Protein AF-A0A1Q3GHV9-F1 (afdb_monomer_lite)

Secondary structure (DSSP, 8-state):
-HHHHHHHHHHHGGG--TTHHHHHHHHHHH-SSS-HHHHHHHHHHHHHHHHHHHHHHHHHHTTS--

Foldseek 3Di:
DLVVLVVCLVPVLVVPDPCSLVVSLVVLVPDPVDDPVSSVVSNVSSVVSNVVVVVVVVVVVVVPPD

Radius of gyration: 14.14 Å; chains: 1; bounding box: 29×18×46 Å

Sequence (66 aa):
MFDFYLTIIKTLVKSEKSEFKNKFNSLVYADKTLSTDEKMFLMEEMQKEWIARQERKSKKNDGDKK

pLDDT: mean 80.65, std 14.34, range [43.28, 95.12]

Structure (mmCIF, N/CA/C/O backbone):
data_AF-A0A1Q3GHV9-F1
#
_entry.id   AF-A0A1Q3GHV9-F1
#
loop_
_atom_site.group_PDB
_atom_site.id
_atom_site.type_symbol
_atom_site.label_atom_id
_atom_site.label_alt_id
_atom_site.label_comp_id
_atom_site.label_asym_id
_atom_site.label_entity_id
_atom_site.label_seq_id
_atom_site.pdbx_PDB_ins_code
_atom_site.Cartn_x
_atom_site.Cartn_y
_atom_site.Cartn_z
_atom_site.occupancy
_atom_site.B_iso_or_equiv
_atom_site.auth_seq_id
_atom_site.auth_comp_id
_atom_site.auth_asym_id
_atom_site.auth_atom_id
_atom_site.pdbx_PDB_model_num
ATOM 1 N N . MET A 1 1 ? -1.953 3.332 -11.662 1.00 81.06 1 MET A N 1
ATOM 2 C CA . MET A 1 1 ? -1.797 2.200 -10.721 1.00 81.06 1 MET A CA 1
ATOM 3 C C . MET A 1 1 ? -1.830 2.654 -9.272 1.00 81.06 1 MET A C 1
ATOM 5 O O . MET A 1 1 ? -2.585 2.081 -8.505 1.00 81.06 1 MET A O 1
ATOM 9 N N . PHE A 1 2 ? -1.113 3.710 -8.895 1.00 85.25 2 PHE A N 1
ATOM 10 C CA . PHE A 1 2 ? -1.071 4.223 -7.521 1.00 85.25 2 PHE A CA 1
ATOM 11 C C . PHE A 1 2 ? -2.443 4.461 -6.841 1.00 85.25 2 PHE A C 1
ATOM 13 O O . PHE A 1 2 ? -2.696 3.911 -5.768 1.00 85.25 2 PHE A O 1
ATOM 20 N N . ASP A 1 3 ? -3.383 5.166 -7.487 1.00 88.12 3 ASP A N 1
ATOM 21 C CA . ASP A 1 3 ? -4.719 5.452 -6.914 1.00 88.12 3 ASP A CA 1
ATOM 22 C C . ASP A 1 3 ? -5.555 4.199 -6.601 1.00 88.12 3 ASP A C 1
ATOM 24 O O . ASP A 1 3 ? -6.384 4.181 -5.681 1.00 88.12 3 ASP A O 1
ATOM 28 N N . PHE A 1 4 ? -5.321 3.114 -7.342 1.00 89.75 4 PHE A N 1
ATOM 29 C CA . PHE A 1 4 ? -5.962 1.829 -7.087 1.00 89.75 4 PHE A CA 1
ATOM 30 C C . PHE A 1 4 ? -5.496 1.242 -5.747 1.00 89.75 4 PHE A C 1
ATOM 32 O O . PHE A 1 4 ? -6.326 0.808 -4.944 1.00 89.75 4 PHE A O 1
ATOM 39 N N . TYR A 1 5 ? -4.197 1.318 -5.442 1.00 91.00 5 TYR A N 1
ATOM 40 C CA . TYR A 1 5 ? -3.657 0.876 -4.154 1.00 91.00 5 TYR A CA 1
ATOM 41 C C . TYR A 1 5 ? -4.178 1.717 -2.983 1.00 91.00 5 TYR A C 1
ATOM 43 O O . TYR A 1 5 ? -4.522 1.156 -1.943 1.00 91.00 5 TYR A O 1
ATOM 51 N N . LEU A 1 6 ? -4.339 3.034 -3.153 1.00 90.75 6 LEU A N 1
ATOM 52 C CA . LEU A 1 6 ? -4.965 3.885 -2.130 1.00 90.75 6 LEU A CA 1
ATOM 53 C C . LEU A 1 6 ? -6.409 3.467 -1.841 1.00 90.75 6 LEU A C 1
ATOM 55 O O . LEU A 1 6 ? -6.843 3.439 -0.686 1.00 90.75 6 LEU A O 1
ATOM 59 N N . THR A 1 7 ? -7.151 3.103 -2.885 1.00 90.31 7 THR A N 1
ATOM 60 C CA . THR A 1 7 ? -8.516 2.589 -2.742 1.00 90.31 7 THR A CA 1
ATOM 61 C C . THR A 1 7 ? -8.527 1.261 -1.984 1.00 90.31 7 THR A C 1
ATOM 63 O O . THR A 1 7 ? -9.325 1.088 -1.058 1.00 90.31 7 THR A O 1
ATOM 66 N N . ILE A 1 8 ? -7.604 0.348 -2.305 1.00 87.69 8 ILE A N 1
ATOM 67 C CA . ILE A 1 8 ? -7.422 -0.922 -1.588 1.00 87.69 8 ILE A CA 1
ATOM 68 C C . ILE A 1 8 ? -7.168 -0.664 -0.100 1.00 87.69 8 ILE A C 1
ATOM 70 O O . ILE A 1 8 ? -7.878 -1.235 0.725 1.00 87.69 8 ILE A O 1
ATOM 74 N N . ILE A 1 9 ? -6.230 0.219 0.257 1.00 87.88 9 ILE A N 1
ATOM 75 C CA . ILE A 1 9 ? -5.919 0.552 1.657 1.00 87.88 9 ILE A CA 1
ATOM 76 C C . ILE A 1 9 ? -7.184 1.022 2.393 1.00 87.88 9 ILE A C 1
ATOM 78 O O . ILE A 1 9 ? -7.576 0.429 3.400 1.00 87.88 9 ILE A O 1
ATOM 82 N N . LYS A 1 10 ? -7.888 2.021 1.847 1.00 84.00 10 LYS A N 1
ATOM 83 C CA . LYS A 1 10 ? -9.094 2.608 2.465 1.00 84.00 10 LYS A CA 1
ATOM 84 C C . LYS A 1 10 ? -10.245 1.613 2.637 1.00 84.00 10 LYS A C 1
ATOM 86 O O . LYS A 1 10 ? -11.074 1.770 3.541 1.00 84.00 10 LYS A O 1
ATOM 91 N N . THR A 1 11 ? -10.327 0.612 1.763 1.00 82.25 11 THR A N 1
ATOM 92 C CA . THR A 1 11 ? -11.443 -0.343 1.736 1.00 82.25 11 THR A CA 1
ATOM 93 C C . THR A 1 11 ? -11.139 -1.597 2.551 1.00 82.25 11 THR A C 1
ATOM 95 O O . THR A 1 11 ? -11.987 -2.051 3.317 1.00 82.25 11 THR A O 1
ATOM 98 N N . LEU A 1 12 ? -9.926 -2.143 2.429 1.00 72.19 12 LEU A N 1
ATOM 99 C CA . LEU A 1 12 ? -9.577 -3.478 2.923 1.00 72.19 12 LEU A CA 1
ATOM 100 C C . LEU A 1 12 ? -8.873 -3.480 4.284 1.00 72.19 12 LEU A C 1
ATOM 102 O O . LEU A 1 12 ? -9.002 -4.460 5.019 1.00 72.19 12 LEU A O 1
ATOM 106 N N . VAL A 1 13 ? -8.254 -2.370 4.714 1.00 64.44 13 VAL A N 1
ATOM 107 C CA . VAL A 1 13 ? -7.826 -2.223 6.124 1.00 64.44 13 VAL A CA 1
ATOM 108 C C . VAL A 1 13 ? -9.034 -2.312 7.072 1.00 64.44 13 VAL A C 1
ATOM 110 O O . VAL A 1 13 ? -8.917 -2.732 8.225 1.00 64.44 13 VAL A O 1
ATOM 113 N N . LYS A 1 14 ? -10.245 -2.022 6.577 1.00 64.19 14 LYS A N 1
ATOM 114 C CA . LYS A 1 14 ? -11.489 -2.181 7.339 1.00 64.19 14 LYS A CA 1
ATOM 115 C C . LYS A 1 14 ? -11.910 -3.642 7.553 1.00 64.19 14 LYS A C 1
ATOM 117 O O . LYS A 1 14 ? -12.765 -3.873 8.402 1.00 64.19 14 LYS A O 1
ATOM 122 N N . SER A 1 15 ? -11.337 -4.609 6.833 1.00 62.94 15 SER A N 1
ATOM 123 C CA . SER A 1 15 ? -11.823 -6.000 6.782 1.00 62.94 15 SER A CA 1
ATOM 124 C C . SER A 1 15 ? -11.125 -6.980 7.741 1.00 62.94 15 SER A C 1
ATOM 126 O O . SER A 1 15 ? -11.406 -8.171 7.673 1.00 62.94 15 SER A O 1
ATOM 128 N N . GLU A 1 16 ? -10.219 -6.523 8.616 1.00 60.44 16 GLU A N 1
ATOM 129 C CA . GLU A 1 16 ? -9.600 -7.323 9.705 1.00 60.44 16 GLU A CA 1
ATOM 130 C C . GLU A 1 16 ? -8.846 -8.596 9.308 1.00 60.44 16 GLU A C 1
ATOM 132 O O . GLU A 1 16 ? -8.536 -9.436 10.152 1.00 60.44 16 GLU A O 1
ATOM 137 N N . LYS A 1 17 ? -8.466 -8.747 8.043 1.00 66.62 17 LYS A N 1
ATOM 138 C CA . LYS A 1 17 ? -7.639 -9.886 7.653 1.00 66.62 17 LYS A CA 1
ATOM 139 C C . LYS A 1 17 ? -6.200 -9.607 8.074 1.00 66.62 17 LYS A C 1
ATOM 141 O O . LYS A 1 17 ? -5.535 -8.783 7.461 1.00 66.62 17 LYS A O 1
ATOM 146 N N . SER A 1 18 ? -5.716 -10.303 9.102 1.00 67.00 18 SER A N 1
ATOM 147 C CA . SER A 1 18 ? -4.296 -10.316 9.507 1.00 67.00 18 SER A CA 1
ATOM 148 C C . SER A 1 18 ? -3.356 -10.535 8.304 1.00 67.00 18 SER A C 1
ATOM 150 O O . SER A 1 18 ? -2.329 -9.876 8.162 1.00 67.00 18 SER A O 1
ATOM 152 N N . GLU A 1 19 ? -3.778 -11.365 7.346 1.00 77.00 19 GLU A N 1
ATOM 153 C CA . GLU A 1 19 ? -3.042 -11.632 6.106 1.00 77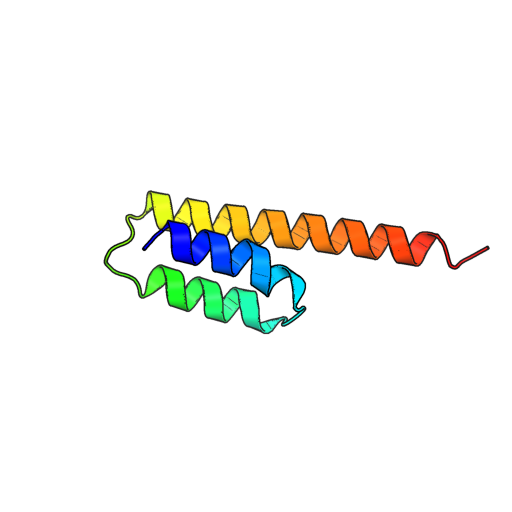.00 19 GLU A CA 1
ATOM 154 C C . GLU A 1 19 ? -3.026 -10.472 5.096 1.00 77.00 19 GLU A C 1
ATOM 156 O O . GLU A 1 19 ? -2.261 -10.519 4.130 1.00 77.00 19 GLU A O 1
ATOM 161 N N . PHE A 1 20 ? -3.869 -9.448 5.272 1.00 83.00 20 PHE A N 1
ATOM 162 C CA . PHE A 1 20 ? -3.980 -8.338 4.325 1.00 83.00 20 PHE A CA 1
ATOM 163 C C . PHE A 1 20 ? -2.651 -7.605 4.179 1.00 83.00 20 PHE A C 1
ATOM 165 O O . PHE A 1 20 ? -2.238 -7.348 3.056 1.00 83.00 20 PHE A O 1
ATOM 172 N N . LYS A 1 21 ? -1.944 -7.350 5.288 1.00 82.06 21 LYS A N 1
ATOM 173 C CA . LYS A 1 21 ? -0.650 -6.656 5.273 1.00 82.06 21 LYS A CA 1
ATOM 174 C C . LYS A 1 21 ? 0.365 -7.369 4.375 1.00 82.06 21 LYS A C 1
ATOM 176 O O . LYS A 1 21 ? 0.958 -6.755 3.497 1.00 82.06 21 LYS A O 1
ATOM 181 N N . ASN A 1 22 ? 0.519 -8.680 4.548 1.00 85.62 22 ASN A N 1
ATOM 182 C CA . ASN A 1 22 ? 1.498 -9.458 3.786 1.00 85.62 22 ASN A CA 1
ATOM 183 C C . ASN A 1 22 ? 1.122 -9.547 2.300 1.00 85.62 22 ASN A C 1
ATOM 185 O O . ASN A 1 22 ? 1.982 -9.379 1.435 1.00 85.62 22 ASN A O 1
ATOM 189 N N . LYS A 1 23 ? -0.168 -9.752 1.997 1.00 87.81 23 LYS A N 1
ATOM 190 C CA . LYS A 1 23 ? -0.674 -9.794 0.615 1.00 87.81 23 LYS A CA 1
ATOM 191 C C . LYS A 1 23 ? -0.556 -8.431 -0.073 1.00 87.81 23 LYS A C 1
ATOM 193 O O . LYS A 1 23 ? -0.147 -8.376 -1.227 1.00 87.81 23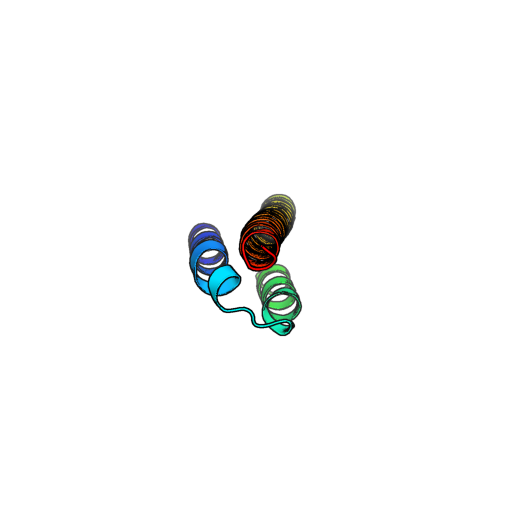 LYS A O 1
ATOM 198 N N . PHE A 1 24 ? -0.849 -7.344 0.639 1.00 89.75 24 PHE A N 1
ATOM 199 C CA . PHE A 1 24 ? -0.717 -5.977 0.141 1.00 89.75 24 PHE A CA 1
ATOM 200 C C . PHE A 1 24 ? 0.740 -5.632 -0.172 1.00 89.75 24 PHE A C 1
ATOM 202 O O . PHE A 1 24 ? 1.036 -5.192 -1.279 1.00 89.75 24 PHE A O 1
ATOM 209 N N . ASN A 1 25 ? 1.662 -5.916 0.751 1.00 89.25 25 ASN A N 1
ATOM 210 C CA . ASN A 1 25 ? 3.087 -5.673 0.536 1.00 89.25 25 ASN A CA 1
ATOM 211 C C . ASN A 1 25 ? 3.602 -6.447 -0.685 1.00 89.25 25 ASN A C 1
ATOM 213 O O . ASN A 1 25 ? 4.299 -5.884 -1.525 1.00 89.25 25 ASN A O 1
ATOM 217 N N . SER A 1 26 ? 3.216 -7.720 -0.826 1.00 91.62 26 SER A N 1
ATOM 218 C CA . SER A 1 26 ? 3.575 -8.528 -1.997 1.00 91.62 26 SER A CA 1
ATOM 219 C C . SER A 1 26 ? 3.031 -7.928 -3.301 1.00 91.62 26 SER A C 1
ATOM 221 O O . SER A 1 26 ? 3.777 -7.826 -4.273 1.00 91.62 26 SER A O 1
ATOM 223 N N . LEU A 1 27 ? 1.777 -7.461 -3.304 1.00 91.38 27 LEU A N 1
ATOM 224 C CA . LEU A 1 27 ? 1.136 -6.812 -4.452 1.00 91.38 27 LEU A CA 1
ATOM 225 C C . LEU A 1 27 ? 1.852 -5.512 -4.863 1.00 91.38 27 LEU A C 1
ATOM 227 O O . LEU A 1 27 ? 2.043 -5.267 -6.051 1.00 91.38 27 LEU A O 1
ATOM 231 N N . VAL A 1 28 ? 2.243 -4.680 -3.894 1.00 92.00 28 VAL A N 1
ATOM 232 C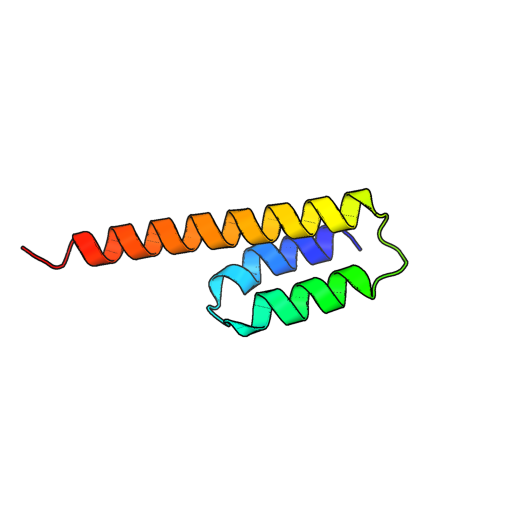 CA . VAL A 1 28 ? 2.947 -3.407 -4.131 1.00 92.00 28 VAL A CA 1
ATOM 233 C C . VAL A 1 28 ? 4.362 -3.651 -4.655 1.00 92.00 28 VAL A C 1
ATOM 235 O O . VAL A 1 28 ? 4.798 -3.000 -5.602 1.00 92.00 28 VAL A O 1
ATOM 238 N N . TYR A 1 29 ? 5.090 -4.614 -4.083 1.00 90.88 29 TYR A N 1
ATOM 239 C CA . TYR A 1 29 ? 6.449 -4.917 -4.534 1.00 90.88 29 TYR A CA 1
ATOM 240 C C . TYR A 1 29 ? 6.498 -5.579 -5.909 1.00 90.88 29 TYR A C 1
ATOM 242 O O . TYR A 1 29 ? 7.425 -5.291 -6.670 1.00 90.88 29 TYR A O 1
ATOM 250 N N . ALA A 1 30 ? 5.515 -6.424 -6.229 1.00 93.12 30 ALA A N 1
ATOM 251 C CA . ALA A 1 30 ? 5.412 -7.085 -7.526 1.00 93.12 30 ALA A CA 1
ATOM 252 C C . ALA A 1 30 ? 5.104 -6.108 -8.673 1.00 93.12 30 ALA A C 1
ATOM 254 O O . ALA A 1 30 ? 5.449 -6.393 -9.822 1.00 93.12 30 ALA A O 1
ATOM 255 N N . ASP A 1 31 ? 4.488 -4.959 -8.381 1.00 92.44 31 ASP A N 1
ATOM 256 C CA . ASP A 1 31 ? 4.181 -3.957 -9.396 1.00 92.44 31 ASP A CA 1
ATOM 257 C C . ASP A 1 31 ? 5.447 -3.199 -9.816 1.00 92.44 31 ASP A C 1
ATOM 259 O O . ASP A 1 31 ? 6.092 -2.494 -9.035 1.00 92.44 31 ASP A O 1
ATOM 263 N N . LYS A 1 32 ? 5.828 -3.375 -11.082 1.00 92.88 32 LYS A N 1
ATOM 264 C CA . LYS A 1 32 ? 6.993 -2.721 -11.692 1.00 92.88 32 LYS A CA 1
ATOM 265 C C . LYS A 1 32 ? 6.699 -1.292 -12.150 1.00 92.88 32 LYS A C 1
ATOM 267 O O . LYS A 1 32 ? 7.634 -0.578 -12.489 1.00 92.88 32 LYS A O 1
ATOM 272 N N . THR A 1 33 ? 5.427 -0.897 -12.194 1.00 93.56 33 THR A N 1
ATOM 273 C CA . THR A 1 33 ? 4.996 0.443 -12.617 1.00 93.56 33 THR A CA 1
ATOM 274 C C . THR A 1 33 ? 5.084 1.468 -11.494 1.00 93.56 33 THR A C 1
ATOM 276 O O . THR A 1 33 ? 5.109 2.661 -11.773 1.00 93.56 33 THR A O 1
ATOM 279 N N . LEU A 1 34 ? 5.164 1.007 -10.243 1.00 93.50 34 LEU A N 1
ATOM 280 C CA . LEU A 1 34 ? 5.382 1.858 -9.082 1.00 93.50 34 LEU A CA 1
ATOM 281 C C . LEU A 1 34 ? 6.873 2.141 -8.896 1.00 93.50 34 LEU A C 1
ATOM 283 O O . LEU A 1 34 ? 7.699 1.220 -8.851 1.00 93.50 34 LEU A O 1
ATOM 287 N N . SER A 1 35 ? 7.194 3.414 -8.709 1.00 95.12 35 SER A N 1
ATOM 288 C CA . SER A 1 35 ? 8.501 3.858 -8.232 1.00 95.12 35 SER A CA 1
ATOM 289 C C . SER A 1 35 ? 8.756 3.406 -6.791 1.00 95.12 35 SER A C 1
ATOM 291 O O . SER A 1 35 ? 7.844 3.032 -6.051 1.00 95.12 35 SER A O 1
ATOM 293 N N . THR A 1 36 ? 10.019 3.440 -6.367 1.00 93.44 36 THR A N 1
ATOM 294 C CA . THR A 1 36 ? 10.390 3.110 -4.985 1.00 93.44 36 THR A CA 1
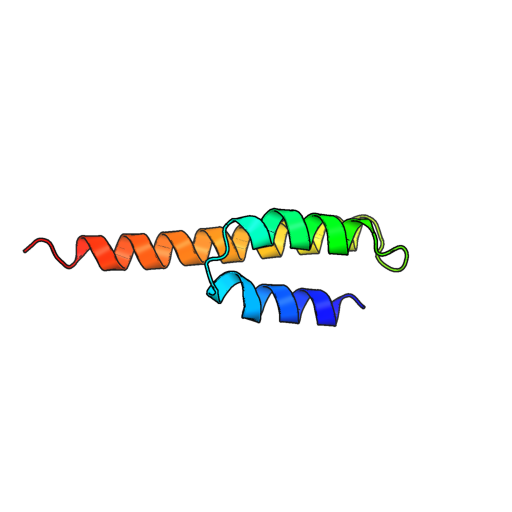ATOM 295 C C . THR A 1 36 ? 9.668 4.011 -3.980 1.00 93.44 36 THR A C 1
ATOM 297 O O . THR A 1 36 ? 9.149 3.504 -2.987 1.00 93.44 36 THR A O 1
ATOM 300 N N . ASP A 1 37 ? 9.565 5.308 -4.268 1.00 94.38 37 ASP A N 1
ATOM 301 C CA . ASP A 1 37 ? 8.927 6.286 -3.381 1.00 94.38 37 ASP A CA 1
ATOM 302 C C . ASP A 1 37 ? 7.425 6.023 -3.249 1.00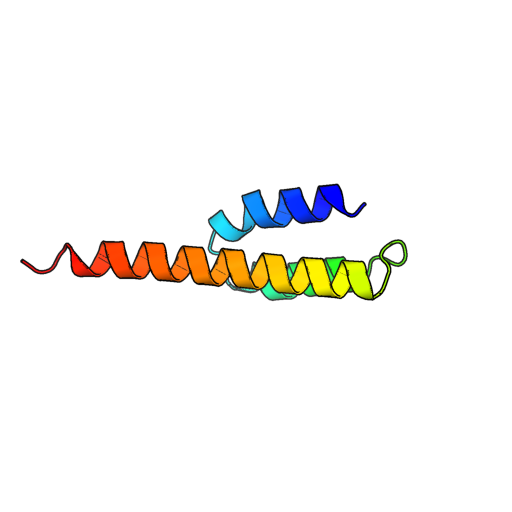 94.38 37 ASP A C 1
ATOM 304 O O . ASP A 1 37 ? 6.888 5.999 -2.143 1.00 94.38 37 ASP A O 1
ATOM 308 N N . GLU A 1 38 ? 6.748 5.711 -4.359 1.00 94.44 38 GLU A N 1
ATOM 309 C CA . GLU A 1 38 ? 5.336 5.318 -4.336 1.00 94.44 38 GLU A CA 1
ATOM 310 C C . GLU A 1 38 ? 5.112 4.035 -3.527 1.00 94.44 38 GLU A C 1
ATOM 312 O O . GLU A 1 38 ? 4.141 3.937 -2.775 1.00 94.44 38 GLU A O 1
ATOM 317 N N . LYS A 1 39 ? 6.014 3.051 -3.632 1.00 93.75 39 LYS A N 1
ATOM 318 C CA . LYS A 1 39 ? 5.931 1.818 -2.833 1.00 93.75 39 LYS A CA 1
ATOM 319 C C . LYS A 1 39 ? 6.077 2.107 -1.343 1.00 93.75 39 LYS A C 1
ATOM 321 O O . LYS A 1 39 ? 5.311 1.556 -0.552 1.00 93.75 39 LYS A O 1
ATOM 326 N N . MET A 1 40 ? 7.033 2.957 -0.960 1.00 93.06 40 MET A N 1
ATOM 327 C CA . MET A 1 40 ? 7.217 3.355 0.439 1.00 93.06 40 MET A CA 1
ATOM 328 C C . MET A 1 40 ? 5.989 4.099 0.964 1.00 93.06 40 MET A C 1
ATOM 330 O O . MET A 1 40 ? 5.454 3.719 2.004 1.00 93.06 40 MET A O 1
ATOM 334 N N . PHE A 1 41 ? 5.467 5.056 0.195 1.00 94.50 41 PHE A N 1
ATOM 335 C CA . PHE A 1 41 ? 4.269 5.807 0.564 1.00 94.50 41 PHE A CA 1
ATOM 336 C C . PHE A 1 41 ? 3.062 4.891 0.816 1.00 94.50 41 PHE A C 1
ATOM 338 O O . PHE A 1 41 ? 2.369 5.018 1.824 1.00 94.50 41 PHE A O 1
ATOM 345 N N . LEU A 1 42 ? 2.818 3.922 -0.074 1.00 93.38 42 LEU A N 1
ATOM 346 C CA . LEU A 1 42 ? 1.709 2.974 0.077 1.00 93.38 42 LEU A CA 1
ATOM 347 C C . LEU A 1 42 ? 1.855 2.095 1.327 1.00 93.38 42 LEU A C 1
ATOM 349 O O . LEU A 1 42 ? 0.856 1.749 1.961 1.00 93.38 42 LEU A O 1
ATOM 353 N N . MET A 1 43 ? 3.085 1.737 1.695 1.00 90.69 43 MET A N 1
ATOM 354 C CA . MET A 1 43 ? 3.373 0.959 2.902 1.00 90.69 43 MET A CA 1
ATOM 355 C C . MET A 1 43 ? 3.113 1.770 4.173 1.00 90.69 43 MET A C 1
ATOM 357 O O . MET A 1 43 ? 2.487 1.259 5.106 1.00 90.69 43 MET A O 1
ATOM 361 N N . GLU A 1 44 ? 3.546 3.031 4.193 1.00 92.12 44 GLU A N 1
ATOM 362 C CA . GLU A 1 44 ? 3.314 3.951 5.309 1.00 92.12 44 GLU A CA 1
ATOM 363 C C . GLU A 1 44 ? 1.825 4.248 5.500 1.00 92.12 44 GLU A C 1
ATOM 365 O O . GLU A 1 44 ? 1.306 4.111 6.611 1.00 92.12 44 GLU A O 1
ATOM 370 N N . GLU A 1 45 ? 1.104 4.574 4.424 1.00 92.00 45 GLU A N 1
ATOM 371 C CA . GLU A 1 45 ? -0.332 4.861 4.497 1.00 92.00 45 GLU A CA 1
ATOM 372 C C . GLU A 1 45 ? -1.140 3.635 4.944 1.00 92.00 45 GLU A C 1
ATOM 374 O O . GLU A 1 45 ? -2.050 3.753 5.768 1.00 92.00 45 GLU A O 1
ATOM 379 N N . MET A 1 46 ? -0.775 2.433 4.487 1.00 89.44 46 MET A N 1
ATOM 380 C CA . MET A 1 46 ? -1.397 1.195 4.962 1.00 89.44 46 MET A CA 1
ATOM 381 C C . MET A 1 46 ? -1.163 0.976 6.463 1.00 89.44 46 MET A C 1
ATOM 383 O O . MET A 1 46 ? -2.102 0.636 7.190 1.00 89.44 46 MET A O 1
ATOM 387 N N . GLN A 1 47 ? 0.062 1.199 6.948 1.00 87.12 47 GLN A N 1
ATOM 388 C CA . GLN A 1 47 ? 0.388 1.065 8.368 1.00 87.12 47 GLN A CA 1
ATOM 389 C C . GLN A 1 47 ? -0.353 2.097 9.227 1.00 87.12 47 GLN A C 1
ATOM 391 O O . GLN A 1 47 ? -0.875 1.750 10.288 1.00 87.12 47 GLN A O 1
ATOM 396 N N . LYS A 1 48 ? -0.441 3.343 8.764 1.00 89.12 48 LYS A N 1
ATOM 397 C CA . LYS A 1 48 ? -1.156 4.427 9.441 1.00 89.12 48 LYS A CA 1
ATOM 398 C C . LYS A 1 48 ? -2.645 4.127 9.587 1.00 89.12 48 LYS A C 1
ATOM 400 O O . LYS A 1 48 ? -3.177 4.224 10.692 1.00 89.12 48 LYS A O 1
ATOM 405 N N . GLU A 1 49 ? -3.304 3.679 8.519 1.00 86.56 49 GLU A N 1
ATOM 406 C CA . GLU A 1 49 ? -4.716 3.279 8.573 1.00 86.56 49 GLU A CA 1
ATOM 407 C C . G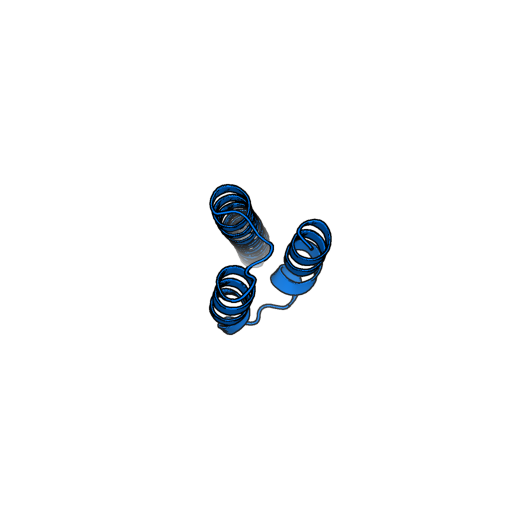LU A 1 49 ? -4.935 2.069 9.493 1.00 86.56 49 GLU A C 1
ATOM 409 O O . GLU A 1 49 ? -5.940 1.991 10.209 1.00 86.56 49 GLU A O 1
ATOM 414 N N . TRP A 1 50 ? -3.984 1.128 9.522 1.00 83.38 50 TRP A N 1
ATOM 415 C CA . TRP A 1 50 ? -4.042 -0.019 10.426 1.00 83.38 50 TRP A CA 1
ATOM 416 C C . TRP A 1 50 ? -3.970 0.409 11.896 1.00 83.38 50 TRP A C 1
ATOM 418 O O . TRP A 1 50 ? -4.803 -0.023 12.696 1.00 83.38 50 TRP A O 1
ATOM 428 N N . ILE A 1 51 ? -3.017 1.279 12.249 1.00 84.25 51 ILE A N 1
ATOM 429 C CA . ILE A 1 51 ? -2.862 1.824 13.607 1.00 84.25 51 ILE A CA 1
ATOM 430 C C . ILE A 1 51 ? -4.117 2.604 14.006 1.00 84.25 51 ILE A C 1
ATOM 432 O O . ILE A 1 51 ? -4.729 2.281 15.024 1.00 84.25 51 ILE A O 1
ATOM 436 N N . ALA A 1 52 ? -4.577 3.529 13.159 1.00 84.25 52 ALA A N 1
ATOM 437 C CA . ALA A 1 52 ? -5.777 4.322 13.417 1.00 84.25 52 ALA A CA 1
ATOM 438 C C . ALA A 1 52 ? -7.017 3.440 13.661 1.00 84.25 52 ALA A C 1
ATOM 440 O O . ALA A 1 52 ? -7.887 3.768 14.473 1.00 84.25 52 ALA A O 1
ATOM 441 N N . ARG A 1 53 ? -7.117 2.286 12.986 1.00 77.81 53 ARG A N 1
ATOM 442 C CA . ARG A 1 53 ? -8.186 1.312 13.240 1.00 77.81 53 ARG A CA 1
ATOM 443 C C . ARG A 1 53 ? -8.020 0.592 14.578 1.00 77.81 53 ARG A C 1
ATOM 445 O O . ARG A 1 53 ? -9.023 0.417 15.270 1.00 77.81 53 ARG A O 1
ATOM 452 N N . GLN A 1 54 ? -6.812 0.159 14.938 1.00 77.44 54 GLN A N 1
ATOM 453 C CA . GLN A 1 54 ? -6.559 -0.479 16.237 1.00 77.44 54 GLN A CA 1
ATOM 454 C C . GLN A 1 54 ? -6.885 0.477 17.388 1.00 77.44 54 GLN A C 1
ATOM 456 O O . GLN A 1 54 ? -7.607 0.095 18.304 1.00 77.44 54 GLN A O 1
ATOM 461 N N . GLU A 1 55 ? -6.480 1.744 17.289 1.00 79.56 55 GLU A N 1
ATOM 462 C CA . GLU A 1 55 ? -6.815 2.772 18.281 1.00 79.56 55 GLU A CA 1
ATOM 463 C C . GLU A 1 55 ? -8.332 2.974 18.420 1.00 79.56 55 GLU A C 1
ATOM 465 O O . GLU A 1 55 ? -8.858 3.037 19.534 1.00 79.56 55 GLU A O 1
ATOM 470 N N . ARG A 1 56 ? -9.070 3.000 17.299 1.00 76.38 56 ARG A N 1
ATOM 471 C CA . ARG A 1 56 ? -10.545 3.066 17.312 1.00 76.38 56 ARG A CA 1
ATOM 472 C C . ARG A 1 56 ? -11.193 1.841 17.958 1.00 76.38 56 ARG A C 1
ATOM 474 O O . ARG A 1 56 ? -12.245 1.987 18.577 1.00 76.38 56 ARG A O 1
ATOM 481 N N . LYS A 1 57 ? -10.607 0.648 17.819 1.00 67.25 57 LYS A N 1
ATOM 482 C CA . LYS A 1 57 ? -11.103 -0.563 18.490 1.00 67.25 57 LYS A CA 1
ATOM 483 C C . LYS A 1 57 ? -10.798 -0.563 19.983 1.00 67.25 57 LYS A C 1
ATOM 485 O O . LYS A 1 57 ? -11.701 -0.857 20.759 1.00 67.25 57 LYS A O 1
ATOM 490 N N . SER A 1 58 ? -9.583 -0.191 20.387 1.00 62.81 58 SER A N 1
ATOM 491 C CA . SER A 1 58 ? -9.219 -0.095 21.806 1.00 62.81 58 SER A CA 1
ATOM 492 C C . SER A 1 58 ? -10.132 0.880 22.548 1.00 62.81 58 SER A C 1
ATOM 494 O O . SER A 1 58 ? -10.649 0.542 23.607 1.00 62.81 58 SER A O 1
ATOM 496 N N . LYS A 1 59 ? -10.465 2.028 21.938 1.00 60.41 59 LYS A N 1
ATOM 497 C CA . LYS A 1 59 ? -11.447 2.974 22.499 1.00 60.41 59 LYS A CA 1
ATOM 498 C C . LYS A 1 59 ? -12.859 2.403 22.663 1.00 60.41 59 LYS A C 1
ATOM 500 O O . LYS A 1 59 ? -13.621 2.918 23.472 1.00 60.41 59 LYS A O 1
ATOM 505 N N . LYS A 1 60 ? -13.230 1.381 21.887 1.00 57.25 60 LYS A N 1
ATOM 506 C CA . LYS A 1 60 ? -14.561 0.763 21.947 1.00 57.25 60 LYS A CA 1
ATOM 507 C C . LYS A 1 60 ? -14.662 -0.295 23.051 1.00 57.25 60 LYS A C 1
ATOM 509 O O . LYS A 1 60 ? -15.745 -0.476 23.587 1.00 57.25 60 LYS A O 1
ATOM 514 N N . ASN A 1 61 ? -13.548 -0.933 23.419 1.00 53.28 61 ASN A N 1
ATOM 515 C CA . ASN A 1 61 ? -13.499 -1.906 24.516 1.00 53.28 61 ASN A CA 1
ATOM 516 C C . ASN A 1 61 ? -13.376 -1.262 25.907 1.00 53.28 61 ASN A C 1
ATOM 518 O O . ASN A 1 61 ? -13.798 -1.872 26.883 1.00 53.28 61 ASN A O 1
ATOM 522 N N . ASP A 1 62 ? -12.845 -0.041 26.013 1.00 52.25 62 ASP A N 1
ATOM 523 C CA . ASP A 1 62 ? -12.740 0.671 27.300 1.00 52.25 62 ASP A CA 1
ATOM 524 C C . ASP A 1 62 ? -14.094 1.213 27.810 1.00 52.25 62 ASP A C 1
ATOM 526 O O . ASP A 1 62 ? -14.237 1.552 28.980 1.00 52.25 62 ASP A O 1
ATOM 530 N N . GLY A 1 63 ? -15.116 1.272 26.947 1.00 48.50 63 GLY A N 1
ATOM 531 C CA . GLY A 1 63 ? -16.465 1.726 27.307 1.00 48.50 63 GLY A CA 1
ATOM 532 C C . GLY A 1 63 ? -17.394 0.644 27.877 1.00 48.50 63 GLY A C 1
ATOM 533 O O . GLY A 1 63 ? -18.450 0.993 28.393 1.00 48.50 63 GLY A O 1
ATOM 534 N N . ASP A 1 64 ? -17.017 -0.637 27.794 1.00 48.41 64 ASP A N 1
ATOM 535 C CA . ASP A 1 64 ? -17.854 -1.792 28.185 1.00 48.41 64 ASP A CA 1
ATOM 536 C C . ASP A 1 64 ? -17.445 -2.396 29.548 1.00 48.41 64 ASP A C 1
ATOM 538 O O . ASP A 1 64 ? -17.810 -3.510 29.907 1.00 48.41 64 ASP A O 1
ATOM 542 N N . LYS A 1 65 ? -16.659 -1.654 30.335 1.00 45.78 65 LYS A N 1
ATOM 543 C CA . LYS A 1 65 ? -16.423 -1.924 31.759 1.00 45.78 65 LYS A CA 1
ATOM 544 C C . LYS A 1 65 ? -16.914 -0.731 32.572 1.00 45.78 65 LYS A C 1
ATOM 546 O O . LYS A 1 65 ? -16.122 0.128 32.955 1.00 45.78 65 LYS A O 1
ATOM 551 N N . LYS A 1 66 ? -18.216 -0.663 32.831 1.00 43.28 66 LYS A N 1
ATOM 552 C CA . LYS A 1 66 ? -18.757 0.201 33.881 1.00 43.28 66 LYS A CA 1
ATOM 553 C C . LYS A 1 66 ? -19.791 -0.546 34.698 1.00 43.28 66 LYS A C 1
ATOM 555 O O . LYS A 1 66 ? -20.598 -1.267 34.076 1.00 43.28 66 LYS A O 1
#